Protein AF-H4FBN4-F1 (afdb_monomer)

Sequence (80 aa):
MGLGPYGRGTGSVTLAAARTKAEEVRAILGRGGDPFAEMGERKDRVKPVTFGEMAEALMKSKEAGWKNPKHADQWRMTLR

Solvent-accessible surface area (backbone atoms only — not comparable to full-atom values): 5016 Å² total; per-residue (Å²): 137,86,82,64,50,74,69,92,57,101,68,43,36,51,74,67,57,45,50,53,54,49,52,51,40,50,58,29,49,74,72,73,47,55,51,82,70,66,36,64,80,60,61,66,50,72,74,78,79,46,71,61,61,50,50,52,54,50,47,64,70,46,52,88,74,56,90,49,74,68,59,56,55,52,51,56,67,75,69,107

Secondary structure (DSSP, 8-state):
------SSSTT---HHHHHHHHHHHHHHHHTT--HHHH-HHHHSS-PPPPHHHHHHHHHHHHGGG-SSHHHHHHHHHHH-

Foldseek 3Di:
DDPWDDDDDPTHDDPVRSVVLVVVCVVQVVVVHDSCCPPPVNVPPDDPQDQLNVLVVVLVVCVVVDPDVVVSVVSVVVSD

Radius of gyration: 21.86 Å; Cα contacts (8 Å, |Δi|>4): 43; chains: 1; bounding box: 48×31×49 Å

Structure (mmCIF, N/CA/C/O backbone):
data_AF-H4FBN4-F1
#
_entry.id   AF-H4FBN4-F1
#
loop_
_atom_site.group_PDB
_atom_site.id
_atom_site.type_symbol
_atom_site.label_atom_id
_atom_site.label_alt_id
_atom_site.label_comp_id
_atom_site.label_asym_id
_atom_site.label_entity_id
_atom_site.label_seq_id
_atom_site.pdbx_PDB_ins_code
_atom_site.Cartn_x
_atom_site.Cartn_y
_atom_site.Cartn_z
_atom_site.occupancy
_atom_site.B_iso_or_equiv
_atom_site.auth_seq_id
_atom_site.auth_comp_id
_atom_site.auth_asym_id
_atom_site.auth_atom_id
_atom_site.pdbx_PDB_model_num
ATOM 1 N N . MET A 1 1 ? 14.883 3.194 -10.639 1.00 73.44 1 MET A N 1
ATOM 2 C CA . MET A 1 1 ? 13.896 2.585 -9.717 1.00 73.44 1 MET A CA 1
ATOM 3 C C . MET A 1 1 ? 14.551 1.385 -9.038 1.00 73.44 1 MET A C 1
ATOM 5 O O . MET A 1 1 ? 15.137 0.580 -9.749 1.00 73.44 1 MET A O 1
ATOM 9 N N . GLY A 1 2 ? 14.506 1.279 -7.705 1.00 82.44 2 GLY A N 1
ATOM 10 C CA . GLY A 1 2 ? 15.013 0.104 -6.978 1.00 82.44 2 GLY A CA 1
ATOM 11 C C . GLY A 1 2 ? 13.942 -0.983 -6.845 1.00 82.44 2 GLY A C 1
ATOM 12 O O . GLY A 1 2 ? 12.786 -0.657 -6.591 1.00 82.44 2 GLY A O 1
ATOM 13 N N . LEU A 1 3 ? 14.318 -2.255 -7.023 1.00 86.75 3 LEU A N 1
ATOM 14 C CA . LEU A 1 3 ? 13.400 -3.409 -6.949 1.00 86.75 3 LEU A CA 1
ATOM 15 C C . LEU A 1 3 ? 13.369 -4.087 -5.567 1.00 86.75 3 LEU A C 1
ATOM 17 O O . LEU A 1 3 ? 12.616 -5.038 -5.375 1.00 86.75 3 LEU A O 1
ATOM 21 N N . GLY A 1 4 ? 14.161 -3.578 -4.619 1.00 84.81 4 GLY A N 1
ATOM 22 C CA . GLY A 1 4 ? 14.318 -4.098 -3.261 1.00 84.81 4 GLY A CA 1
ATOM 23 C C . GLY A 1 4 ? 15.725 -4.658 -2.993 1.00 84.81 4 GLY A C 1
ATOM 24 O O . GLY A 1 4 ? 16.476 -4.912 -3.937 1.00 84.81 4 GLY A O 1
ATOM 25 N N . PRO A 1 5 ? 16.114 -4.807 -1.716 1.00 86.88 5 PRO A N 1
ATOM 26 C CA . PRO A 1 5 ? 17.416 -5.342 -1.327 1.00 86.88 5 PRO A CA 1
ATOM 27 C C . PRO A 1 5 ? 17.480 -6.868 -1.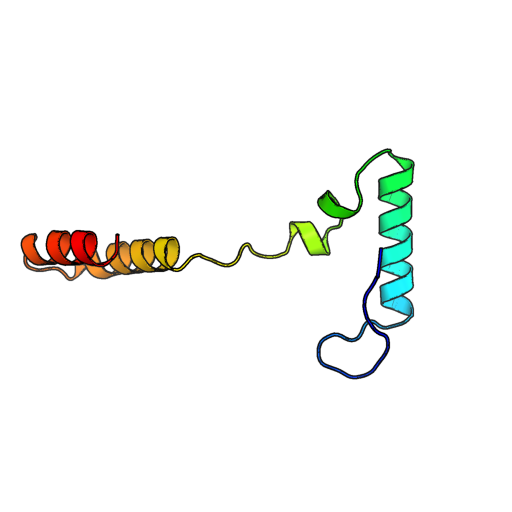494 1.00 86.88 5 PRO A C 1
ATOM 29 O O . PRO A 1 5 ? 16.511 -7.574 -1.229 1.00 86.88 5 PRO A O 1
ATOM 32 N N . TYR A 1 6 ? 18.640 -7.397 -1.879 1.00 84.38 6 TYR A N 1
ATOM 33 C CA . TYR A 1 6 ? 18.910 -8.840 -1.885 1.00 84.38 6 TYR A CA 1
ATOM 34 C C . TYR A 1 6 ? 19.299 -9.320 -0.473 1.00 84.38 6 TYR A C 1
ATOM 36 O O . TYR A 1 6 ? 20.087 -8.653 0.195 1.00 84.38 6 TYR A O 1
ATOM 44 N N . GLY A 1 7 ? 18.777 -10.459 0.007 1.00 78.44 7 GLY A N 1
ATOM 45 C CA . GLY A 1 7 ? 19.164 -11.005 1.320 1.00 78.44 7 GLY A CA 1
ATOM 46 C C . GLY A 1 7 ? 18.167 -11.984 1.951 1.00 78.44 7 GLY A C 1
ATOM 47 O O . GLY A 1 7 ? 17.356 -12.575 1.251 1.00 78.44 7 GLY A O 1
ATOM 48 N N . ARG A 1 8 ? 18.249 -12.155 3.282 1.00 69.75 8 ARG A N 1
ATOM 49 C CA . ARG A 1 8 ? 17.355 -12.999 4.115 1.00 69.75 8 ARG A CA 1
ATOM 50 C C . ARG A 1 8 ? 16.588 -12.212 5.198 1.00 69.75 8 ARG A C 1
ATOM 52 O O . ARG A 1 8 ? 16.171 -12.778 6.200 1.00 69.75 8 ARG A O 1
ATOM 59 N N . GLY A 1 9 ? 16.457 -10.895 5.037 1.00 71.56 9 GLY A N 1
ATOM 60 C CA . GLY A 1 9 ? 15.710 -10.031 5.962 1.00 71.56 9 GLY A CA 1
ATOM 61 C C . GLY A 1 9 ? 14.229 -9.886 5.591 1.00 71.56 9 GLY A C 1
ATOM 62 O O . GLY A 1 9 ? 13.817 -10.277 4.498 1.00 71.56 9 GLY A O 1
ATOM 63 N N . THR A 1 10 ? 13.450 -9.231 6.456 1.00 64.19 10 THR A N 1
ATOM 64 C CA . THR A 1 10 ? 11.996 -8.972 6.323 1.00 64.19 10 THR A CA 1
ATOM 65 C C . THR A 1 10 ? 11.585 -8.061 5.154 1.00 64.19 10 THR A C 1
ATOM 67 O O . THR A 1 10 ? 10.410 -7.746 5.001 1.00 64.19 10 THR A O 1
ATOM 70 N N . GLY A 1 11 ? 12.522 -7.666 4.292 1.00 69.69 11 GLY A N 1
ATOM 71 C CA . GLY A 1 11 ? 12.261 -6.916 3.059 1.00 69.69 11 GLY A CA 1
ATOM 72 C C . GLY A 1 11 ? 13.108 -7.384 1.878 1.00 69.69 11 GLY A C 1
ATOM 73 O O . GLY A 1 11 ? 13.359 -6.605 0.963 1.00 69.69 11 GLY A O 1
ATOM 74 N N . SER A 1 12 ? 13.618 -8.617 1.929 1.00 81.31 12 SER A N 1
ATOM 75 C CA . SER A 1 12 ? 14.524 -9.132 0.905 1.00 81.31 12 SER A CA 1
ATOM 76 C C . SER A 1 12 ? 13.797 -9.644 -0.339 1.00 81.31 12 SER A C 1
ATOM 78 O O . SER A 1 12 ? 12.746 -10.276 -0.258 1.00 81.31 12 SER A O 1
ATOM 80 N N . VAL A 1 13 ? 14.377 -9.371 -1.506 1.00 86.00 13 VAL A N 1
ATOM 81 C CA . VAL A 1 13 ? 13.868 -9.784 -2.814 1.00 86.00 13 VAL A CA 1
ATOM 82 C C . VAL A 1 13 ? 14.827 -10.806 -3.410 1.00 86.00 13 VAL A C 1
ATOM 84 O O . VAL A 1 13 ? 16.037 -10.584 -3.491 1.00 86.00 13 VAL A O 1
ATOM 87 N N . THR A 1 14 ? 14.288 -11.952 -3.820 1.00 89.94 14 THR A N 1
ATOM 88 C CA . THR A 1 14 ? 15.073 -12.990 -4.494 1.00 89.94 14 THR A CA 1
ATOM 89 C C . THR A 1 14 ? 15.444 -12.547 -5.908 1.00 89.94 14 THR A C 1
ATOM 91 O O . THR A 1 14 ? 14.769 -11.714 -6.515 1.00 89.94 14 THR A O 1
ATOM 94 N N . LEU A 1 15 ? 16.492 -13.143 -6.483 1.00 88.88 15 LEU A N 1
ATOM 95 C CA . LEU A 1 15 ? 16.879 -12.854 -7.867 1.00 88.88 15 LEU A CA 1
ATOM 96 C C . LEU A 1 15 ? 15.743 -13.156 -8.859 1.00 88.88 15 LEU A C 1
ATOM 98 O O . LEU A 1 15 ? 15.532 -12.400 -9.804 1.00 88.88 15 LEU A O 1
ATOM 102 N N . ALA A 1 16 ? 15.000 -14.242 -8.628 1.00 91.31 16 ALA A N 1
ATOM 103 C CA . ALA A 1 16 ? 13.844 -14.603 -9.441 1.00 91.31 16 ALA A CA 1
ATOM 104 C C . ALA A 1 16 ? 12.755 -13.521 -9.372 1.00 91.31 16 ALA A C 1
ATOM 106 O O . ALA A 1 16 ? 12.337 -13.015 -10.408 1.00 91.31 16 ALA A O 1
ATOM 107 N N . ALA A 1 17 ? 12.381 -13.084 -8.165 1.00 89.44 17 ALA A N 1
ATOM 108 C CA . ALA A 1 17 ? 11.388 -12.027 -7.988 1.00 89.44 17 ALA A CA 1
ATOM 109 C C . ALA A 1 17 ? 11.840 -10.694 -8.610 1.00 89.44 17 ALA A C 1
ATOM 111 O O . ALA A 1 17 ? 11.047 -10.009 -9.250 1.00 89.44 17 ALA A O 1
ATOM 112 N N . ALA A 1 18 ? 13.123 -10.337 -8.488 1.00 90.69 18 ALA A N 1
ATOM 113 C CA . ALA A 1 18 ? 13.666 -9.136 -9.119 1.00 90.69 18 ALA A CA 1
ATOM 114 C C . ALA A 1 18 ? 13.565 -9.185 -10.656 1.00 90.69 18 ALA A C 1
ATOM 116 O O . ALA A 1 18 ? 13.260 -8.168 -11.278 1.00 90.69 18 ALA A O 1
ATOM 117 N N . ARG A 1 19 ? 13.776 -10.356 -11.277 1.00 93.44 19 ARG A N 1
ATOM 118 C CA . ARG A 1 19 ? 13.608 -10.536 -12.731 1.00 93.44 19 ARG A CA 1
ATOM 119 C C . ARG A 1 19 ? 12.158 -10.340 -13.157 1.00 93.44 19 ARG A C 1
ATOM 121 O O . ARG A 1 19 ? 11.917 -9.552 -14.067 1.00 93.44 19 ARG A O 1
ATOM 128 N N . THR A 1 20 ? 11.217 -10.956 -12.446 1.00 93.06 20 THR A N 1
ATOM 129 C CA . THR A 1 20 ? 9.781 -10.789 -12.706 1.00 93.06 20 THR A CA 1
ATOM 130 C C . THR A 1 20 ? 9.358 -9.321 -12.605 1.00 93.06 20 THR A C 1
ATOM 132 O O . THR A 1 20 ? 8.747 -8.793 -13.530 1.00 93.06 20 THR A O 1
ATOM 135 N N . LYS A 1 21 ? 9.769 -8.609 -11.545 1.00 90.75 21 LYS A N 1
ATOM 136 C CA . LYS A 1 21 ? 9.481 -7.168 -11.405 1.00 90.75 21 LYS A CA 1
ATOM 137 C C . LYS A 1 21 ? 10.109 -6.336 -12.524 1.00 90.75 21 LYS A C 1
ATOM 139 O O . LYS A 1 21 ? 9.516 -5.365 -12.984 1.00 90.75 21 LYS A O 1
ATOM 144 N N . ALA A 1 22 ? 11.312 -6.690 -12.977 1.00 93.12 22 ALA A N 1
ATOM 145 C CA . ALA A 1 22 ? 11.966 -5.990 -14.079 1.00 93.12 22 ALA A CA 1
ATOM 146 C C . ALA A 1 22 ? 11.227 -6.188 -15.413 1.00 93.12 22 ALA A C 1
ATOM 148 O O . ALA A 1 22 ? 11.134 -5.252 -16.203 1.00 93.12 22 ALA A O 1
ATOM 149 N N . GLU A 1 23 ? 10.708 -7.387 -15.677 1.00 94.62 23 GLU A N 1
ATOM 150 C CA . GLU A 1 23 ? 9.876 -7.669 -16.852 1.00 94.62 23 GLU A CA 1
ATOM 151 C C . GLU A 1 23 ? 8.570 -6.878 -16.819 1.00 94.62 23 GLU A C 1
ATOM 153 O O . GLU A 1 23 ? 8.232 -6.232 -17.809 1.00 94.62 23 GLU A O 1
ATOM 158 N N . GLU A 1 24 ? 7.903 -6.829 -15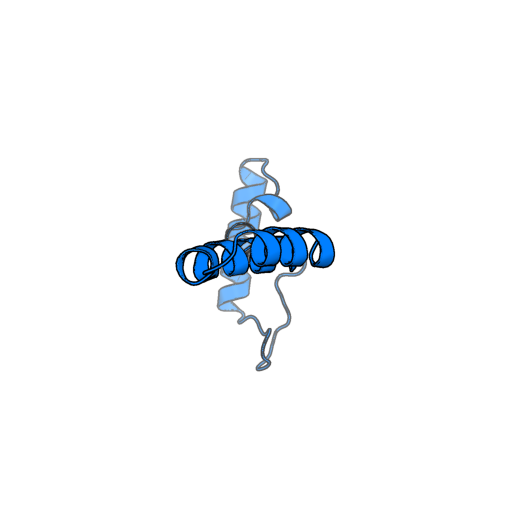.665 1.00 93.19 24 GLU A N 1
ATOM 159 C CA . GLU A 1 24 ? 6.704 -6.013 -15.470 1.00 93.19 24 GLU A CA 1
ATOM 160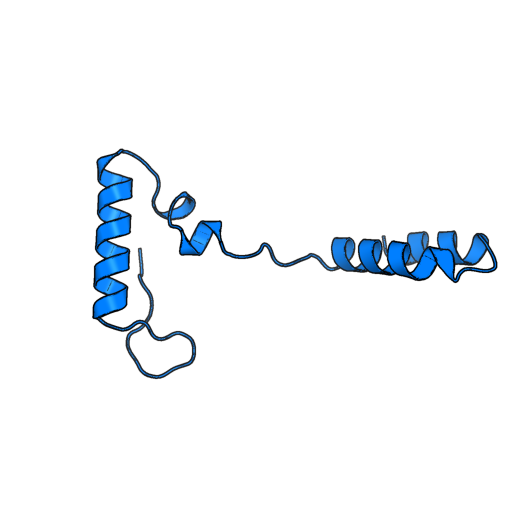 C C . GLU A 1 24 ? 6.983 -4.531 -15.758 1.00 93.19 24 GLU A C 1
ATOM 162 O O . GLU A 1 24 ? 6.280 -3.910 -16.554 1.00 93.19 24 GLU A O 1
ATOM 167 N N . VAL A 1 25 ? 8.059 -3.969 -15.196 1.00 93.38 25 VAL A N 1
ATOM 168 C CA . VAL A 1 25 ? 8.462 -2.576 -15.456 1.00 93.38 25 VAL A CA 1
ATOM 169 C C . VAL A 1 25 ? 8.682 -2.329 -16.949 1.00 93.38 25 VAL A C 1
ATOM 171 O O . VAL A 1 25 ? 8.198 -1.329 -17.477 1.00 93.38 25 VAL A O 1
ATOM 174 N N . ARG A 1 26 ? 9.376 -3.234 -17.652 1.00 94.81 26 ARG A N 1
ATOM 175 C CA . ARG A 1 26 ? 9.593 -3.102 -19.103 1.00 94.81 26 ARG A CA 1
ATOM 176 C C . ARG A 1 26 ? 8.284 -3.177 -19.883 1.00 94.81 26 ARG A C 1
ATOM 178 O O . ARG A 1 26 ? 8.113 -2.404 -20.818 1.00 94.81 26 ARG A O 1
ATOM 185 N N . ALA A 1 27 ? 7.359 -4.049 -19.491 1.00 95.00 27 ALA A N 1
ATOM 186 C CA . ALA A 1 27 ? 6.045 -4.146 -20.119 1.00 95.00 27 ALA A CA 1
ATOM 187 C C . ALA A 1 27 ? 5.207 -2.872 -19.912 1.00 95.00 27 ALA A C 1
ATOM 189 O O . ALA A 1 27 ? 4.481 -2.464 -20.816 1.00 95.00 27 ALA A O 1
ATOM 190 N N . ILE A 1 28 ? 5.315 -2.222 -18.746 1.00 92.94 28 ILE A N 1
ATOM 191 C CA . ILE A 1 28 ? 4.666 -0.929 -18.469 1.00 92.94 28 ILE A CA 1
ATOM 192 C C . ILE A 1 28 ? 5.264 0.179 -19.336 1.00 92.94 28 ILE A C 1
ATOM 194 O O . ILE A 1 28 ? 4.530 0.898 -20.011 1.00 92.94 28 ILE A O 1
ATOM 198 N N . LEU A 1 29 ? 6.592 0.273 -19.387 1.00 93.81 29 LEU A N 1
ATOM 199 C CA . LEU A 1 29 ? 7.269 1.268 -20.217 1.00 93.81 29 LEU A CA 1
ATOM 200 C C . LEU A 1 29 ? 7.010 1.048 -21.713 1.00 93.81 29 LEU A C 1
ATOM 202 O O . LEU A 1 29 ? 6.820 2.013 -22.446 1.00 93.81 29 LEU A O 1
ATOM 206 N N . GLY A 1 30 ? 6.950 -0.207 -22.167 1.00 95.44 30 GLY A N 1
ATOM 207 C CA . GLY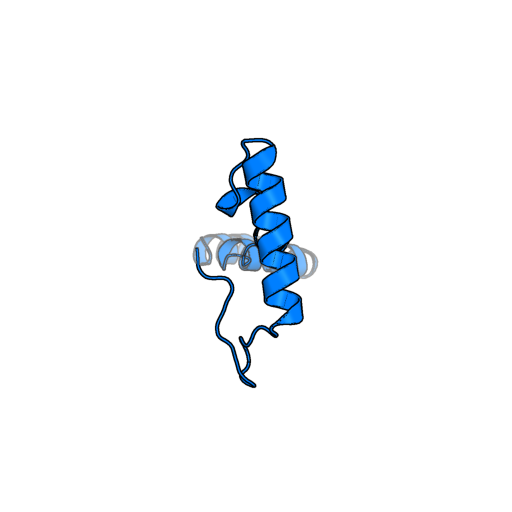 A 1 30 ? 6.715 -0.558 -23.571 1.00 95.44 30 GLY A CA 1
ATOM 208 C C . GLY A 1 30 ? 5.345 -0.130 -24.102 1.00 95.44 30 GLY A C 1
ATOM 209 O O . GLY A 1 30 ? 5.210 0.121 -25.295 1.00 95.44 30 GLY A O 1
ATOM 210 N N . ARG A 1 31 ? 4.347 0.016 -23.223 1.00 95.06 31 ARG A N 1
ATOM 211 C CA . ARG A 1 31 ? 3.032 0.586 -23.563 1.00 95.06 31 ARG A CA 1
ATOM 212 C C . ARG A 1 31 ? 2.914 2.089 -23.269 1.00 95.06 31 ARG A C 1
ATOM 214 O O . ARG A 1 31 ? 1.821 2.631 -23.372 1.00 95.06 31 ARG A O 1
ATOM 221 N N . GLY A 1 32 ? 4.007 2.747 -22.870 1.00 93.06 32 GLY A N 1
ATOM 222 C CA . GLY A 1 32 ? 4.034 4.171 -22.517 1.00 93.06 32 GLY A CA 1
ATOM 223 C C . GLY A 1 32 ? 3.431 4.516 -21.149 1.00 93.06 32 GLY A C 1
ATOM 224 O O . GLY A 1 32 ? 3.115 5.678 -20.911 1.00 93.06 32 GLY A O 1
ATOM 225 N N . GLY A 1 33 ? 3.246 3.530 -20.266 1.00 92.31 33 GLY A N 1
ATOM 226 C CA . GLY A 1 33 ? 2.698 3.729 -18.922 1.00 92.31 33 GLY A CA 1
ATOM 227 C C . GLY A 1 33 ? 3.745 4.155 -17.891 1.00 92.31 33 GLY A C 1
ATOM 228 O O . GLY A 1 33 ? 4.948 4.161 -18.164 1.00 92.31 33 GLY A O 1
ATOM 229 N N . ASP A 1 34 ? 3.289 4.448 -16.672 1.00 91.19 34 ASP A N 1
ATOM 230 C CA . ASP A 1 34 ? 4.163 4.795 -15.542 1.00 91.19 34 ASP A CA 1
ATOM 231 C C . ASP A 1 34 ? 4.336 3.605 -14.577 1.00 91.19 34 ASP A C 1
ATOM 233 O O . ASP A 1 34 ? 3.411 3.269 -13.830 1.00 91.19 34 ASP A O 1
ATOM 237 N N . PRO A 1 35 ? 5.530 2.981 -14.496 1.00 89.81 35 PRO A N 1
ATOM 238 C 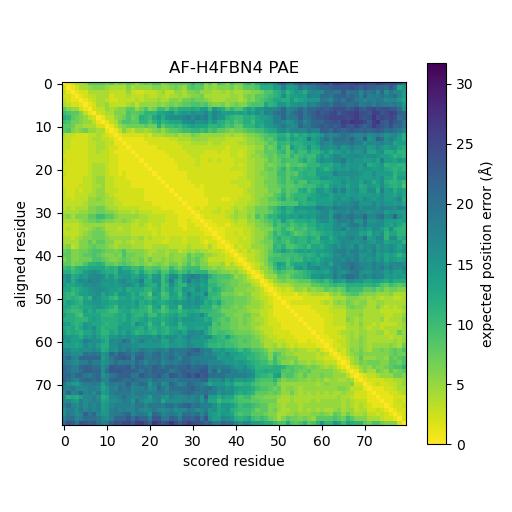CA . PRO A 1 35 ? 5.784 1.886 -13.565 1.00 89.81 35 PRO A CA 1
ATOM 239 C C . PRO A 1 35 ? 5.626 2.265 -12.089 1.00 89.81 35 PRO A C 1
ATOM 241 O O . PRO A 1 35 ? 5.485 1.376 -11.248 1.00 89.81 35 PRO A O 1
ATOM 244 N N . PHE A 1 36 ? 5.678 3.555 -11.733 1.00 85.12 36 PHE A N 1
ATOM 245 C CA . PHE A 1 36 ? 5.482 3.982 -10.351 1.00 85.12 36 PHE A CA 1
ATOM 246 C C . PHE A 1 36 ? 4.027 3.930 -9.905 1.00 85.12 36 PHE A C 1
ATOM 248 O O . PHE A 1 36 ? 3.782 3.577 -8.749 1.00 85.12 36 PHE A O 1
ATOM 255 N N . ALA A 1 37 ? 3.101 4.220 -10.814 1.00 85.38 37 ALA A N 1
ATOM 256 C CA . ALA A 1 37 ? 1.668 4.161 -10.573 1.00 85.38 37 ALA A CA 1
ATOM 257 C C . ALA A 1 37 ? 1.062 2.794 -10.930 1.00 85.38 37 ALA A C 1
ATOM 259 O O . ALA A 1 37 ? 0.067 2.379 -10.337 1.00 85.38 37 ALA A O 1
ATOM 260 N N . GLU A 1 38 ? 1.634 2.092 -11.911 1.00 86.62 38 GLU A N 1
ATOM 261 C CA . GLU A 1 38 ? 0.949 0.968 -12.549 1.00 86.62 38 GLU A CA 1
ATOM 262 C C . GLU A 1 38 ? 1.361 -0.426 -12.091 1.00 86.62 38 GLU A C 1
ATOM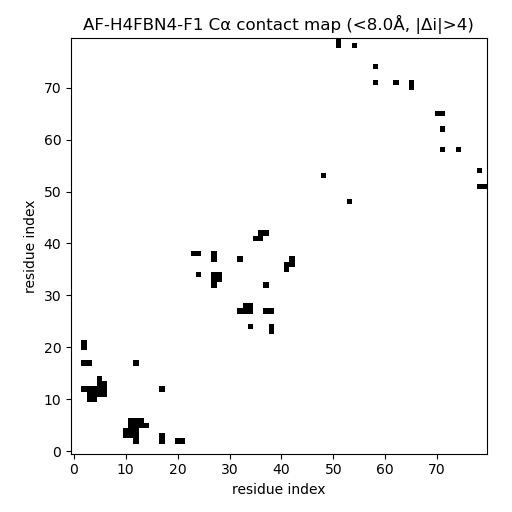 264 O O . GLU A 1 38 ? 0.602 -1.362 -12.355 1.00 86.62 38 GLU A O 1
ATOM 269 N N . MET A 1 39 ? 2.508 -0.557 -11.424 1.00 86.75 39 MET A N 1
ATOM 270 C CA . MET A 1 39 ? 3.013 -1.835 -10.917 1.00 86.75 39 MET A CA 1
ATOM 271 C C . MET A 1 39 ? 2.040 -2.438 -9.893 1.00 86.75 39 MET A C 1
ATOM 273 O O . MET A 1 39 ? 1.596 -1.735 -8.979 1.00 86.75 39 MET A O 1
ATOM 277 N N . GLY A 1 40 ? 1.737 -3.733 -10.021 1.00 79.75 40 GLY A N 1
ATOM 278 C CA . GLY A 1 40 ? 0.732 -4.428 -9.204 1.00 79.75 40 GLY A CA 1
ATOM 279 C C . GLY A 1 40 ? 0.987 -4.283 -7.704 1.00 79.75 40 GLY A C 1
ATOM 280 O O . GLY A 1 40 ? 0.132 -3.795 -6.973 1.00 79.75 40 GLY A O 1
ATOM 281 N N . GLU A 1 41 ? 2.226 -4.525 -7.260 1.00 78.06 41 GLU A N 1
ATOM 282 C CA . GLU A 1 41 ? 2.624 -4.367 -5.850 1.00 78.06 41 GLU A CA 1
ATOM 283 C C . GLU A 1 41 ? 2.360 -2.966 -5.273 1.00 78.06 41 GLU A C 1
ATOM 285 O O . GLU A 1 41 ? 2.259 -2.798 -4.059 1.00 78.06 41 GLU A O 1
ATOM 290 N N . ARG A 1 42 ? 2.301 -1.934 -6.121 1.00 75.81 42 ARG A N 1
ATOM 291 C CA . ARG A 1 42 ? 2.074 -0.545 -5.697 1.00 75.81 42 ARG A CA 1
ATOM 292 C C . ARG A 1 42 ? 0.605 -0.172 -5.727 1.00 75.81 42 ARG A C 1
ATOM 294 O O . ARG A 1 42 ? 0.179 0.595 -4.871 1.00 75.81 42 ARG A O 1
ATOM 301 N N . LYS A 1 43 ? -0.149 -0.731 -6.673 1.00 75.31 43 LYS A N 1
ATOM 302 C CA . LYS A 1 43 ? -1.611 -0.630 -6.720 1.00 75.31 43 LYS A CA 1
ATOM 303 C C . LYS A 1 43 ? -2.261 -1.354 -5.545 1.00 75.31 43 LYS A C 1
ATOM 305 O O . LYS A 1 43 ? -3.161 -0.804 -4.920 1.00 75.31 43 LYS A O 1
ATOM 310 N N . ASP A 1 44 ? -1.745 -2.534 -5.216 1.00 70.50 44 ASP A N 1
ATOM 311 C CA . ASP A 1 44 ? -2.312 -3.424 -4.201 1.00 70.50 44 ASP A CA 1
ATOM 312 C C . ASP A 1 44 ? -1.825 -3.106 -2.784 1.00 70.50 44 ASP A C 1
ATOM 314 O O . ASP A 1 44 ? -2.245 -3.741 -1.814 1.00 70.50 44 ASP A O 1
ATOM 318 N N . ARG A 1 45 ? -0.950 -2.102 -2.626 1.00 68.62 45 ARG A N 1
ATOM 319 C CA . ARG A 1 45 ? -0.644 -1.551 -1.306 1.00 68.62 45 ARG A CA 1
ATOM 320 C C . ARG A 1 45 ? -1.927 -0.972 -0.729 1.00 68.62 45 ARG A C 1
ATOM 322 O O . ARG A 1 45 ? -2.331 0.137 -1.076 1.00 68.62 45 ARG A O 1
ATOM 329 N N . VAL A 1 46 ? -2.537 -1.742 0.172 1.00 67.62 46 VAL A N 1
ATOM 330 C CA . VAL A 1 46 ? -3.658 -1.316 1.007 1.00 67.62 46 VAL A CA 1
ATOM 331 C C . VAL A 1 46 ? -3.311 0.059 1.554 1.00 67.62 46 VAL A C 1
ATOM 333 O O . VAL A 1 46 ? -2.302 0.221 2.249 1.00 67.62 46 VAL A O 1
ATOM 336 N N . LYS A 1 47 ? -4.110 1.064 1.181 1.00 72.94 47 LYS A N 1
ATOM 337 C CA . LYS A 1 47 ? -3.956 2.401 1.743 1.00 72.94 47 LYS A CA 1
ATOM 338 C C . LYS A 1 47 ? -4.044 2.246 3.260 1.00 72.94 47 LYS A C 1
ATOM 340 O O . LYS A 1 47 ? -5.007 1.632 3.727 1.00 72.94 47 LYS A O 1
ATOM 345 N N . PRO A 1 48 ? -3.045 2.718 4.023 1.00 75.94 48 PRO A N 1
ATOM 346 C CA . PRO A 1 48 ? -3.130 2.646 5.468 1.00 75.94 48 PRO A CA 1
ATOM 347 C C . PRO A 1 48 ? -4.402 3.377 5.889 1.00 75.94 48 PRO A C 1
ATOM 349 O O . PRO A 1 48 ? -4.601 4.527 5.497 1.00 75.94 48 PRO A O 1
ATOM 352 N N . VAL A 1 49 ? -5.268 2.689 6.633 1.00 82.69 49 VAL A N 1
ATOM 353 C CA . VAL A 1 49 ? -6.476 3.312 7.172 1.00 82.69 49 VAL A CA 1
ATOM 354 C C . VAL A 1 49 ? -6.022 4.407 8.125 1.00 82.69 49 VAL A C 1
ATOM 356 O O . VAL A 1 49 ? -5.192 4.175 9.010 1.00 82.69 49 VAL A O 1
ATOM 359 N N . THR A 1 50 ? -6.515 5.617 7.910 1.00 87.88 50 THR A N 1
ATOM 360 C CA . THR A 1 50 ? -6.184 6.748 8.771 1.00 87.88 50 THR A CA 1
ATOM 361 C C . THR A 1 50 ? -6.823 6.566 10.146 1.00 87.88 50 THR A C 1
ATOM 363 O O . THR A 1 50 ? -7.811 5.849 10.314 1.00 87.88 50 THR A O 1
ATOM 366 N N . PHE A 1 51 ? -6.277 7.245 11.157 1.00 86.06 51 PHE A N 1
ATOM 367 C CA . PHE A 1 51 ? -6.885 7.244 12.488 1.00 86.06 51 PHE A CA 1
ATOM 368 C C . PHE A 1 51 ? -8.344 7.727 12.448 1.00 86.06 51 PHE A C 1
ATOM 370 O O . PHE A 1 51 ? -9.189 7.140 13.116 1.00 86.06 51 PHE A O 1
ATOM 377 N N . GLY A 1 52 ? -8.647 8.738 11.624 1.00 86.12 52 GLY A N 1
ATOM 378 C CA . GLY A 1 52 ? -10.005 9.261 11.448 1.00 86.12 52 GLY A CA 1
ATOM 379 C C . GLY A 1 52 ? -10.970 8.221 10.876 1.00 86.12 52 GLY A C 1
ATOM 380 O O . GLY A 1 52 ? -12.007 7.957 11.477 1.00 86.12 52 GLY A O 1
ATOM 381 N N . GLU A 1 53 ? -10.593 7.551 9.784 1.00 86.50 53 GLU A N 1
ATOM 382 C CA . GLU A 1 53 ? -11.408 6.483 9.179 1.00 86.50 53 GLU A CA 1
ATOM 383 C C . GLU A 1 53 ? -11.644 5.319 10.158 1.00 86.50 53 GLU A C 1
ATOM 385 O O . GLU A 1 53 ? -12.755 4.792 10.258 1.00 86.50 53 GLU A O 1
ATOM 390 N N . MET A 1 54 ? -10.622 4.942 10.936 1.00 88.19 54 MET A N 1
ATOM 391 C CA . MET A 1 54 ? -10.764 3.935 11.992 1.00 88.19 54 MET A CA 1
ATOM 392 C C . MET A 1 54 ? -11.694 4.397 13.120 1.00 88.19 54 MET A C 1
ATOM 394 O O . MET A 1 54 ? -12.506 3.608 13.608 1.00 88.19 54 MET A O 1
ATOM 398 N N . ALA A 1 55 ? -11.583 5.656 13.548 1.00 87.38 55 ALA A N 1
ATOM 399 C CA . ALA A 1 55 ? -12.419 6.228 14.597 1.00 87.38 55 ALA A CA 1
ATOM 400 C C . ALA A 1 55 ? -13.893 6.275 14.169 1.00 87.38 55 ALA A C 1
ATOM 402 O O . ALA A 1 55 ? -14.767 5.887 14.944 1.00 87.38 55 ALA A O 1
ATOM 403 N N . GLU A 1 56 ? -14.178 6.662 12.925 1.00 86.12 56 GLU A N 1
ATOM 404 C CA . GLU A 1 56 ? -15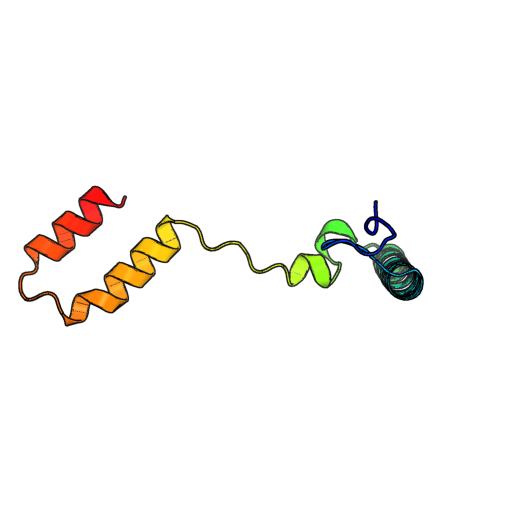.527 6.646 12.352 1.00 86.12 56 GLU A CA 1
ATOM 405 C C . GLU A 1 56 ? -16.108 5.232 12.264 1.00 86.12 56 GLU A C 1
ATOM 407 O O . GLU A 1 56 ? -17.236 4.995 12.708 1.00 86.12 56 GLU A O 1
ATOM 412 N N . ALA A 1 57 ? -15.327 4.268 11.764 1.00 87.00 57 ALA A N 1
ATOM 413 C CA . ALA A 1 57 ? -15.741 2.868 11.708 1.00 87.00 57 ALA A CA 1
ATOM 414 C C . ALA A 1 57 ? -16.060 2.314 13.108 1.00 87.00 57 ALA A C 1
ATOM 416 O O . ALA A 1 57 ? -17.063 1.618 13.303 1.00 87.00 57 ALA A O 1
ATOM 417 N N . LEU A 1 58 ? -15.245 2.671 14.105 1.00 86.94 58 LEU A N 1
ATOM 418 C CA . LEU A 1 58 ? -15.460 2.287 15.494 1.00 86.94 58 LEU A CA 1
ATOM 419 C C . LEU A 1 58 ? -16.720 2.935 16.077 1.00 86.94 58 LEU A C 1
ATOM 421 O O . LEU A 1 58 ? -17.500 2.236 16.725 1.00 86.94 58 LEU A O 1
ATOM 425 N N . MET A 1 59 ? -16.959 4.224 15.827 1.00 83.56 59 MET A N 1
ATOM 426 C CA . MET A 1 59 ? -18.185 4.902 16.259 1.00 83.56 59 MET A CA 1
ATOM 427 C C . MET A 1 59 ? -19.420 4.209 15.682 1.00 83.56 59 MET A C 1
ATOM 429 O O . MET A 1 59 ? -20.280 3.787 16.451 1.00 83.56 59 MET A O 1
ATOM 433 N N . LYS A 1 60 ? -19.451 3.953 14.368 1.00 85.00 60 LYS A N 1
ATOM 434 C CA . LYS A 1 60 ? -20.554 3.239 13.704 1.00 85.00 60 LYS A CA 1
ATOM 435 C C . LYS A 1 60 ? -20.798 1.845 14.290 1.00 85.00 60 LYS A C 1
ATOM 437 O O . LYS A 1 60 ? -21.941 1.439 14.468 1.00 85.00 60 LYS A O 1
ATOM 442 N N . SER A 1 61 ? -19.734 1.112 14.633 1.00 85.94 61 SER A N 1
ATOM 443 C CA . SER A 1 61 ? -19.864 -0.207 15.271 1.00 85.94 61 SER A CA 1
ATOM 444 C C . SER A 1 61 ? -20.458 -0.141 16.686 1.00 85.94 61 SER A C 1
ATOM 446 O O . SER A 1 61 ? -21.126 -1.076 17.122 1.00 85.94 61 SER A O 1
ATOM 448 N N . LYS A 1 62 ? -20.226 0.965 17.407 1.00 83.25 62 LYS A N 1
ATOM 449 C CA . LYS A 1 62 ? -20.660 1.157 18.797 1.00 83.25 62 LYS A CA 1
ATOM 450 C C . LYS A 1 62 ? -21.999 1.882 18.933 1.00 83.25 62 LYS A C 1
ATOM 452 O O . LYS A 1 62 ? -22.608 1.779 19.996 1.00 83.25 62 LYS A O 1
ATOM 457 N N . GLU A 1 63 ? -22.474 2.551 17.882 1.00 79.75 63 GLU A N 1
ATOM 458 C CA . GLU A 1 63 ? -23.731 3.313 17.862 1.00 79.75 63 GLU A CA 1
ATOM 459 C C . GLU A 1 63 ? -24.937 2.497 18.353 1.00 79.75 63 GLU A C 1
ATOM 461 O O . GLU A 1 63 ? -25.734 3.000 19.141 1.00 79.75 63 GLU A O 1
ATOM 466 N N . ALA A 1 64 ? -25.030 1.212 17.993 1.00 77.19 64 ALA A N 1
ATOM 467 C CA . ALA A 1 64 ? -26.119 0.333 18.435 1.00 77.19 64 ALA A CA 1
ATOM 468 C C . ALA A 1 64 ? -26.153 0.089 19.961 1.00 77.19 64 ALA A C 1
ATOM 470 O O . ALA A 1 64 ? -27.189 -0.287 20.507 1.00 77.19 64 ALA A O 1
ATOM 471 N N . GLY A 1 65 ? -25.031 0.294 20.661 1.00 79.81 65 GLY A N 1
ATOM 472 C CA . GLY A 1 65 ? -24.922 0.148 22.116 1.00 79.81 65 GLY A CA 1
ATOM 473 C C . GLY A 1 65 ? -25.132 1.449 22.897 1.00 79.81 65 GLY A C 1
ATOM 474 O O . GLY A 1 65 ? -25.126 1.435 24.132 1.00 79.81 65 GLY A O 1
ATOM 475 N N . TRP A 1 66 ? -25.290 2.588 22.218 1.00 80.75 66 TRP A N 1
ATOM 476 C CA . TRP A 1 66 ? -25.403 3.888 22.869 1.00 80.75 66 TRP A CA 1
ATOM 477 C C . TRP A 1 66 ? -26.830 4.143 23.348 1.00 80.75 66 TRP A C 1
ATOM 479 O O . TRP A 1 66 ? -27.728 4.479 22.587 1.00 80.75 66 TRP A O 1
ATOM 489 N N . LYS A 1 67 ? -27.028 4.020 24.663 1.00 74.06 67 LYS A N 1
ATOM 490 C CA . LYS A 1 67 ? -28.327 4.253 25.313 1.00 74.06 67 LYS A CA 1
ATOM 491 C C . LYS A 1 67 ? -28.745 5.725 25.359 1.00 74.06 67 LYS A C 1
ATOM 493 O O . LYS A 1 67 ? -29.910 6.008 25.616 1.00 74.06 67 LYS A O 1
ATOM 498 N N . ASN A 1 68 ? -27.812 6.660 25.172 1.00 77.88 68 ASN A N 1
ATOM 499 C CA . ASN A 1 68 ? -28.093 8.089 25.254 1.00 77.88 68 ASN A CA 1
ATOM 500 C C . ASN A 1 68 ? -27.392 8.850 24.110 1.00 77.88 68 ASN A C 1
ATOM 502 O O . ASN A 1 68 ? -26.161 8.796 24.014 1.00 77.88 68 ASN A O 1
ATOM 506 N N . PRO A 1 69 ? -28.156 9.585 23.279 1.00 76.12 69 PRO A N 1
ATOM 507 C CA . PRO A 1 69 ? -27.645 10.276 22.096 1.00 76.12 69 PRO A CA 1
ATOM 508 C C . PRO A 1 69 ? -26.570 11.326 22.413 1.00 76.12 69 PRO A C 1
ATOM 510 O O . PRO A 1 69 ? -25.680 11.538 21.600 1.00 76.12 69 PRO A O 1
ATOM 513 N N . LYS A 1 70 ? -26.551 11.911 23.620 1.00 77.12 70 LYS A N 1
ATOM 514 C CA . LYS A 1 70 ? -25.515 12.892 24.000 1.00 77.12 70 LYS A CA 1
ATOM 515 C C . LYS A 1 70 ? -24.098 12.316 24.016 1.00 77.12 70 LYS A C 1
ATOM 517 O O . LYS A 1 70 ? -23.147 13.032 23.716 1.00 77.12 70 LYS A O 1
ATOM 522 N N . HIS A 1 71 ? -23.939 11.037 24.360 1.00 73.69 71 HIS A N 1
ATOM 523 C CA . HIS A 1 71 ? -22.615 10.413 24.346 1.00 73.69 71 HIS A CA 1
ATOM 524 C C . HIS A 1 71 ? -22.105 10.220 22.918 1.00 73.69 71 HIS A C 1
ATOM 526 O O . HIS A 1 71 ? -20.908 10.342 22.694 1.00 73.69 71 HIS A O 1
ATOM 532 N N . ALA A 1 72 ? -22.994 10.004 21.947 1.00 73.12 72 ALA A N 1
ATOM 533 C CA . ALA A 1 72 ? -22.614 9.934 20.540 1.00 73.12 72 ALA A CA 1
ATOM 534 C C . ALA A 1 72 ? -21.968 11.243 20.070 1.00 73.12 72 ALA A C 1
ATOM 536 O O . ALA A 1 72 ? -20.880 11.252 19.495 1.00 73.12 72 ALA A O 1
ATOM 537 N N . ASP A 1 73 ? -22.627 12.358 20.375 1.00 79.44 73 ASP A N 1
ATOM 538 C CA . ASP A 1 73 ? -22.189 13.682 19.943 1.00 79.44 73 ASP A CA 1
ATOM 539 C C . ASP A 1 73 ? -20.909 14.122 20.655 1.00 79.44 73 ASP A C 1
ATOM 541 O O . ASP A 1 73 ? -20.036 14.732 20.038 1.00 79.44 73 ASP A O 1
ATOM 545 N N . GLN A 1 74 ? -20.741 13.744 21.925 1.00 80.94 74 GLN A N 1
ATOM 546 C CA . GLN A 1 74 ? -19.506 14.002 22.662 1.00 80.94 74 GLN A CA 1
ATOM 547 C C . GLN A 1 74 ? -18.305 13.286 22.031 1.00 80.94 74 GLN A C 1
ATOM 549 O O . GLN A 1 74 ? -17.258 13.901 21.858 1.00 80.94 74 GLN A O 1
ATOM 554 N N . TRP A 1 75 ? -18.458 12.017 21.637 1.00 81.75 75 TRP A N 1
ATOM 555 C CA . TRP A 1 75 ? -17.382 11.260 20.989 1.00 81.75 75 TRP A CA 1
ATOM 556 C C . TRP A 1 75 ? -17.014 11.841 19.621 1.00 81.75 75 TRP A C 1
ATOM 558 O O . TRP A 1 75 ? -15.828 11.981 19.318 1.00 81.75 75 TRP A O 1
ATOM 568 N N . ARG A 1 76 ? -18.013 12.250 18.828 1.00 80.56 76 ARG A N 1
ATOM 569 C CA . ARG A 1 76 ? -17.790 12.921 17.536 1.00 80.56 76 ARG A CA 1
ATOM 570 C C . ARG A 1 76 ? -17.062 14.256 17.688 1.00 80.56 76 ARG A C 1
ATOM 572 O O . ARG A 1 76 ? -16.224 14.579 16.857 1.00 80.56 76 ARG A O 1
ATOM 579 N N . MET A 1 77 ? -17.359 15.013 18.744 1.00 82.81 77 MET A N 1
ATOM 580 C CA . MET A 1 77 ? -16.696 16.288 19.042 1.00 82.81 77 MET A CA 1
ATOM 581 C C . MET A 1 77 ? -15.239 16.115 19.483 1.00 82.81 77 MET A C 1
ATOM 583 O O . MET A 1 77 ?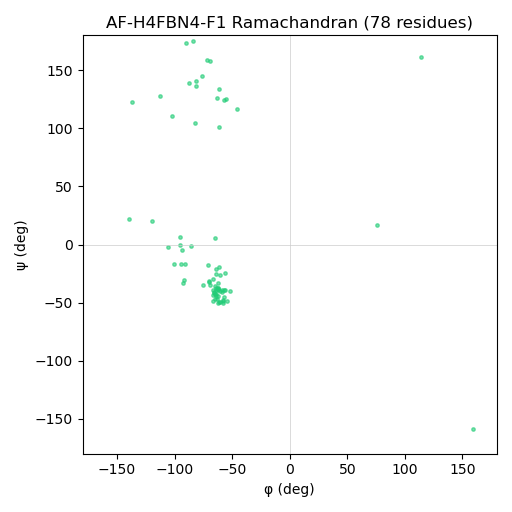 -14.428 16.988 19.211 1.00 82.81 77 MET A O 1
ATOM 587 N N . THR A 1 78 ? -14.895 15.016 20.163 1.0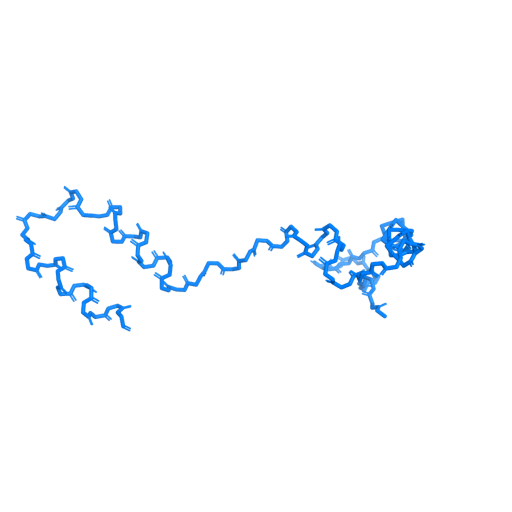0 80.50 78 THR A N 1
ATOM 588 C CA . THR A 1 78 ? -13.534 14.799 20.689 1.00 80.50 78 THR A CA 1
ATOM 589 C C . THR A 1 78 ? -12.591 14.067 19.736 1.00 80.50 78 THR A C 1
ATOM 591 O O . THR A 1 78 ? -11.388 14.056 19.975 1.00 80.50 78 THR A O 1
ATOM 594 N N . LEU A 1 79 ? -13.125 13.397 18.712 1.00 75.31 79 LEU A N 1
ATOM 595 C CA . LEU A 1 79 ? -12.352 12.591 17.755 1.00 75.31 79 LEU A CA 1
ATOM 596 C C . LEU A 1 79 ? -12.200 13.248 16.375 1.00 75.31 79 LEU A C 1
ATOM 598 O O . LEU A 1 79 ? -11.551 12.668 15.504 1.00 75.31 79 LEU A O 1
ATOM 602 N N . ARG A 1 80 ? -12.800 14.426 16.184 1.00 60.72 80 ARG A N 1
ATOM 603 C CA . ARG A 1 80 ? -12.637 15.288 15.010 1.00 60.72 80 ARG A CA 1
ATOM 604 C C . ARG A 1 80 ? -11.553 16.328 15.266 1.00 60.72 80 ARG A C 1
ATOM 606 O O . ARG A 1 80 ? -10.839 16.650 14.294 1.00 60.72 80 ARG A O 1
#

Nearest PDB structures (foldseek):
  5c8e-assembly2_F  TM=3.683E-01  e=7.054E+00  Thermus thermophilus HB27

Mean predicted aligned error: 9.65 Å

pLDDT: mean 83.22, std 8.04, range [60.72, 95.44]